Protein AF-A0A0J1FYB0-F1 (afdb_monomer)

Sequence (122 aa):
GRGTLLSGLALATLGAAALIDIPRMPYWALALAIGVANFGAGQTIPAMNLAVMQAAGPAEANLAAASLNASRQIGSLLGVAIASVILHAIADSELATAAGFAVIAAAYAGGLGLVFKTLRPG

Radius of gyration: 16.24 Å; Cα contacts (8 Å, |Δi|>4): 112; chains: 1; bounding box: 43×24×49 Å

Mean predicted aligned error: 3.44 Å

Solvent-accessible surface area (backbone atoms only — not comparable to full-atom values): 6211 Å² total; per-residue (Å²): 90,70,68,48,38,45,52,12,26,49,35,22,18,52,15,25,48,57,45,37,56,52,96,77,49,57,67,70,57,47,53,49,26,54,47,38,18,50,53,10,46,63,47,23,52,62,37,49,53,50,52,51,42,62,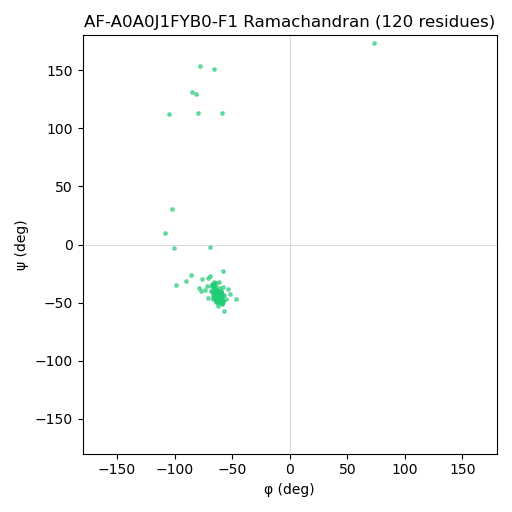71,50,34,84,93,38,33,68,60,43,50,52,52,52,52,51,50,50,52,52,50,50,52,51,51,52,52,52,50,50,48,40,60,71,72,35,88,51,65,67,60,23,50,21,50,49,23,46,52,53,14,49,52,29,44,49,51,31,53,46,50,68,72,70,54,71,94,126

Structure (mmCIF, N/CA/C/O backbone):
data_AF-A0A0J1FYB0-F1
#
_entry.id   AF-A0A0J1FYB0-F1
#
loop_
_atom_site.group_PDB
_atom_site.id
_atom_site.type_symbol
_atom_site.label_atom_id
_atom_site.label_alt_id
_atom_site.label_comp_id
_atom_site.label_asym_id
_atom_site.label_entity_id
_atom_site.label_seq_id
_atom_site.pdbx_PDB_ins_code
_atom_site.Cartn_x
_atom_site.Cartn_y
_atom_site.Cartn_z
_atom_site.occupancy
_atom_site.B_iso_or_equiv
_atom_site.auth_seq_id
_atom_site.auth_comp_id
_atom_site.auth_asym_id
_atom_site.auth_atom_id
_atom_site.pdbx_PDB_model_num
ATOM 1 N N . GLY A 1 1 ? -15.480 5.006 7.794 1.00 83.62 1 GLY A N 1
ATOM 2 C CA . GLY A 1 1 ? -16.341 3.801 7.789 1.00 83.62 1 GLY A CA 1
ATOM 3 C C . GLY A 1 1 ? -15.827 2.778 6.788 1.00 83.62 1 GLY A C 1
ATOM 4 O O . GLY A 1 1 ? -14.893 3.091 6.053 1.00 83.62 1 GLY A O 1
ATOM 5 N N . ARG A 1 2 ? -16.423 1.577 6.730 1.00 87.69 2 ARG A N 1
ATOM 6 C CA . ARG A 1 2 ? -16.014 0.490 5.807 1.00 87.69 2 ARG A CA 1
ATOM 7 C C . ARG A 1 2 ? -15.927 0.959 4.348 1.00 87.69 2 ARG A C 1
ATOM 9 O O . ARG A 1 2 ? -14.943 0.663 3.684 1.00 87.69 2 ARG A O 1
ATOM 16 N N . GLY A 1 3 ? -16.896 1.750 3.878 1.00 91.38 3 GLY A N 1
ATOM 17 C CA . GLY A 1 3 ? -16.898 2.293 2.511 1.00 91.38 3 GLY A CA 1
ATOM 18 C C . GLY A 1 3 ? -15.683 3.174 2.190 1.00 91.38 3 GLY A C 1
ATOM 19 O O . GLY A 1 3 ? -15.088 3.033 1.125 1.00 91.38 3 GLY A O 1
ATOM 20 N N . THR A 1 4 ? -15.256 4.025 3.128 1.00 94.00 4 THR A N 1
ATOM 21 C CA . THR A 1 4 ? -14.056 4.871 2.978 1.00 94.00 4 THR A CA 1
AT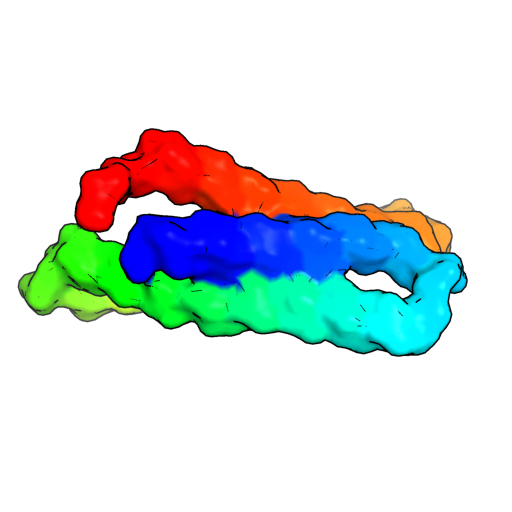OM 22 C C . THR A 1 4 ? -12.778 4.038 2.897 1.00 94.00 4 THR A C 1
ATOM 24 O O . THR A 1 4 ? -11.902 4.340 2.099 1.00 94.00 4 THR A O 1
ATOM 27 N N . LEU A 1 5 ? -12.677 2.967 3.694 1.00 94.38 5 LEU A N 1
ATOM 28 C CA . LEU A 1 5 ? -11.527 2.059 3.652 1.00 94.38 5 LEU A CA 1
ATOM 29 C C . LEU A 1 5 ? -11.465 1.295 2.329 1.00 94.38 5 LEU A C 1
ATOM 31 O O . LEU A 1 5 ? -10.405 1.219 1.723 1.00 94.38 5 LEU A O 1
ATOM 35 N N . LEU A 1 6 ? -12.599 0.761 1.868 1.00 95.94 6 LEU A N 1
ATOM 36 C CA . LEU A 1 6 ? -12.666 0.023 0.607 1.00 95.94 6 LEU A CA 1
ATOM 37 C C . LEU A 1 6 ? -12.335 0.916 -0.592 1.00 95.94 6 LEU A C 1
ATOM 39 O O . LEU A 1 6 ? -11.491 0.558 -1.404 1.00 95.94 6 LEU A O 1
ATOM 43 N N . SER A 1 7 ? -12.966 2.088 -0.690 1.00 96.62 7 SER A N 1
ATOM 44 C CA . SER A 1 7 ? -12.702 3.032 -1.784 1.00 96.62 7 SER A CA 1
ATOM 45 C C . SER A 1 7 ? -11.273 3.572 -1.741 1.00 96.62 7 SER A C 1
ATOM 47 O O . SER A 1 7 ? -10.594 3.568 -2.764 1.00 96.62 7 SER A O 1
ATOM 49 N N . GLY A 1 8 ? -10.781 3.960 -0.562 1.00 97.06 8 GLY A N 1
ATOM 50 C CA . GLY A 1 8 ? -9.415 4.445 -0.383 1.00 97.06 8 GLY A CA 1
ATOM 51 C C . GLY A 1 8 ? -8.363 3.403 -0.766 1.00 97.06 8 GLY A C 1
ATOM 52 O O . GLY A 1 8 ? -7.470 3.702 -1.557 1.00 97.06 8 GLY A O 1
ATOM 53 N N . LEU A 1 9 ? -8.497 2.163 -0.281 1.00 97.19 9 LEU A N 1
ATOM 54 C CA . LEU A 1 9 ? -7.571 1.075 -0.611 1.00 97.19 9 LEU A CA 1
ATOM 55 C C . LEU A 1 9 ? -7.673 0.648 -2.077 1.00 97.19 9 LEU A C 1
ATOM 57 O O . LEU A 1 9 ? -6.648 0.337 -2.679 1.00 97.19 9 LEU A O 1
ATOM 61 N N . ALA A 1 10 ? -8.866 0.666 -2.676 1.00 97.75 10 ALA A N 1
ATOM 62 C CA . ALA A 1 10 ? -9.031 0.388 -4.101 1.00 97.75 10 ALA A CA 1
ATOM 63 C C . ALA A 1 10 ? -8.324 1.444 -4.962 1.00 97.75 10 ALA A C 1
ATOM 65 O O . ALA A 1 10 ? -7.553 1.087 -5.849 1.00 97.75 10 ALA A O 1
ATOM 66 N N . LEU A 1 11 ? -8.511 2.733 -4.661 1.00 98.06 11 LEU A N 1
ATOM 67 C CA . LEU A 1 11 ? -7.815 3.822 -5.355 1.00 98.06 11 LEU A CA 1
ATOM 68 C C . LEU A 1 11 ? -6.297 3.737 -5.157 1.00 98.06 11 LEU A C 1
ATOM 70 O O . LEU A 1 11 ? -5.553 3.839 -6.129 1.00 98.06 11 LEU A O 1
ATOM 74 N N . ALA A 1 12 ? -5.837 3.476 -3.931 1.00 97.94 12 ALA A N 1
ATOM 75 C CA . ALA A 1 12 ? -4.417 3.305 -3.633 1.00 97.94 12 ALA A CA 1
ATOM 76 C C . ALA A 1 12 ? -3.805 2.132 -4.419 1.00 97.94 12 ALA A C 1
ATOM 78 O O . ALA A 1 12 ? -2.732 2.270 -5.004 1.00 97.94 12 ALA A O 1
ATOM 79 N N . THR A 1 13 ? -4.522 1.006 -4.489 1.00 98.25 13 THR A N 1
ATOM 80 C CA . THR A 1 13 ? -4.123 -0.182 -5.258 1.00 98.25 13 THR A CA 1
ATOM 81 C C . THR A 1 13 ? -4.033 0.130 -6.747 1.00 98.25 13 THR A C 1
ATOM 83 O O . THR A 1 13 ? -3.016 -0.166 -7.365 1.00 98.25 13 THR A O 1
ATOM 86 N N . LEU A 1 14 ? -5.070 0.743 -7.326 1.00 97.88 14 LEU A N 1
ATOM 87 C CA . LEU A 1 14 ? -5.114 1.058 -8.755 1.00 97.88 14 LEU A CA 1
ATOM 88 C C . LEU A 1 14 ? -4.042 2.079 -9.145 1.00 97.88 14 LEU A C 1
ATOM 90 O O . LEU A 1 14 ? -3.364 1.892 -10.152 1.00 97.88 14 LEU A O 1
ATOM 94 N N . GLY A 1 15 ? -3.851 3.124 -8.336 1.00 97.25 15 GLY A N 1
ATOM 95 C CA . GLY A 1 15 ? -2.802 4.117 -8.556 1.00 97.25 15 GLY A CA 1
ATOM 96 C C . GLY A 1 15 ? -1.404 3.500 -8.484 1.00 97.25 15 GLY A C 1
ATOM 97 O O . GLY A 1 15 ? -0.600 3.712 -9.386 1.00 97.25 15 GLY A O 1
ATOM 98 N N . ALA A 1 16 ? -1.126 2.677 -7.468 1.00 97.50 16 ALA A N 1
ATOM 99 C CA . ALA A 1 16 ? 0.154 1.977 -7.347 1.00 97.50 16 ALA A CA 1
ATOM 100 C C . ALA A 1 16 ? 0.379 0.956 -8.476 1.00 97.50 16 ALA A C 1
ATOM 102 O O . ALA A 1 16 ? 1.482 0.866 -9.001 1.00 97.50 16 ALA A O 1
ATOM 103 N N . ALA A 1 17 ? -0.658 0.224 -8.892 1.00 97.62 17 ALA A N 1
ATOM 104 C CA . ALA A 1 17 ? -0.565 -0.726 -9.998 1.00 97.62 17 ALA A CA 1
ATOM 105 C C . ALA A 1 17 ? -0.297 -0.025 -11.338 1.00 97.62 17 ALA A C 1
ATOM 107 O O . ALA A 1 17 ? 0.485 -0.522 -12.143 1.00 97.62 17 ALA A O 1
ATOM 108 N N . ALA A 1 18 ? -0.897 1.147 -11.566 1.00 96.38 18 ALA A N 1
ATOM 109 C CA . ALA A 1 18 ? -0.612 1.951 -12.750 1.00 96.38 18 ALA A CA 1
ATOM 110 C C . ALA A 1 18 ? 0.871 2.365 -12.800 1.00 96.38 18 ALA A C 1
ATOM 112 O O . ALA A 1 18 ? 1.488 2.322 -13.859 1.00 96.38 18 ALA A O 1
ATOM 113 N N . LEU A 1 19 ? 1.473 2.677 -11.649 1.00 96.81 19 LEU A N 1
ATOM 114 C CA . LEU A 1 19 ? 2.882 3.071 -11.535 1.00 96.81 19 LEU A CA 1
ATOM 115 C C . LEU A 1 19 ? 3.892 1.938 -11.813 1.00 96.81 19 LEU A C 1
ATOM 117 O O . LEU A 1 19 ? 5.095 2.180 -11.819 1.00 96.81 19 LEU A O 1
ATOM 121 N N . ILE A 1 20 ? 3.448 0.712 -12.093 1.00 96.31 20 ILE A N 1
ATOM 122 C CA . ILE A 1 20 ? 4.347 -0.366 -12.536 1.00 96.31 20 ILE A CA 1
ATOM 123 C C . ILE A 1 20 ? 4.953 -0.042 -13.915 1.00 96.31 20 ILE A C 1
ATOM 125 O O . ILE A 1 20 ? 6.103 -0.384 -14.166 1.00 96.31 20 ILE A O 1
ATOM 129 N N . ASP A 1 21 ? 4.219 0.666 -14.782 1.00 91.50 21 ASP A N 1
ATOM 130 C CA . ASP A 1 21 ? 4.642 1.000 -16.155 1.00 91.50 21 ASP A CA 1
ATOM 131 C C . ASP A 1 21 ? 5.142 2.455 -16.293 1.00 91.50 21 ASP A C 1
ATOM 133 O O . ASP A 1 21 ? 4.996 3.087 -17.342 1.00 91.50 21 ASP A O 1
ATOM 137 N N . ILE A 1 22 ? 5.721 3.021 -15.220 1.00 90.94 22 ILE A N 1
ATOM 138 C CA . ILE A 1 22 ? 6.215 4.415 -15.184 1.00 90.94 22 ILE A CA 1
ATOM 139 C C . ILE A 1 22 ? 7.051 4.814 -16.408 1.00 90.94 22 ILE A C 1
ATOM 141 O O . ILE A 1 22 ? 6.781 5.894 -16.939 1.00 90.94 22 ILE A O 1
ATOM 145 N N . PRO A 1 23 ? 8.034 4.017 -16.884 1.00 87.31 23 PRO A N 1
ATOM 146 C CA . PRO A 1 23 ? 8.918 4.438 -17.976 1.00 87.31 23 PRO A CA 1
ATOM 147 C C . PRO A 1 23 ? 8.178 4.812 -19.2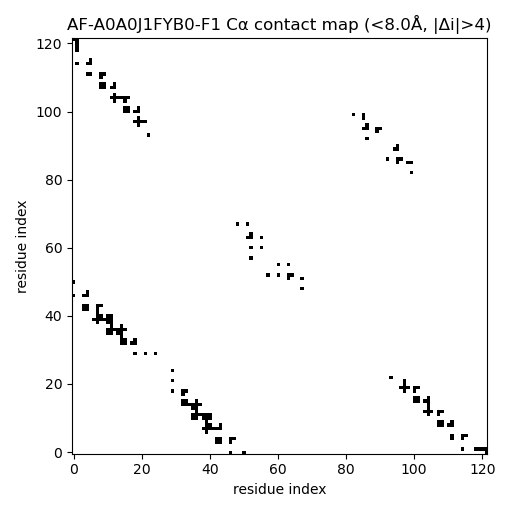68 1.00 87.31 23 PRO A C 1
ATOM 149 O O . PRO A 1 23 ? 8.692 5.571 -20.088 1.00 87.31 23 PRO A O 1
ATOM 152 N N . ARG A 1 24 ? 6.952 4.308 -19.449 1.00 88.12 24 ARG A N 1
ATOM 153 C CA . ARG A 1 24 ? 6.137 4.515 -20.651 1.00 88.12 24 ARG A CA 1
ATOM 154 C C . ARG A 1 24 ? 5.063 5.591 -20.485 1.00 88.12 24 ARG A C 1
ATOM 156 O O . ARG A 1 24 ? 4.344 5.880 -21.444 1.00 88.12 24 ARG A O 1
ATOM 163 N N . MET A 1 25 ? 4.927 6.183 -19.297 1.00 92.62 25 MET A N 1
ATOM 164 C CA . MET A 1 25 ? 3.847 7.123 -19.003 1.00 92.62 25 MET A CA 1
ATOM 165 C C . MET A 1 25 ? 4.170 8.560 -19.430 1.00 92.62 25 MET A C 1
ATOM 167 O O . MET A 1 25 ? 5.196 9.111 -19.028 1.00 92.62 25 MET A O 1
ATOM 171 N N . PRO A 1 26 ? 3.259 9.245 -20.150 1.00 95.94 26 PRO A N 1
ATOM 172 C CA . PRO A 1 26 ? 3.348 10.691 -20.286 1.00 95.94 26 PRO A CA 1
ATOM 173 C C . PRO A 1 26 ? 3.136 11.363 -18.919 1.00 95.94 26 PRO A C 1
ATOM 175 O O . PRO A 1 26 ? 2.392 10.864 -18.072 1.00 95.94 26 PRO A O 1
ATOM 178 N N . TYR A 1 27 ? 3.738 12.537 -18.717 1.00 94.19 27 TYR A N 1
ATOM 179 C CA . TYR A 1 27 ? 3.769 13.214 -17.411 1.00 94.19 27 TYR A CA 1
ATOM 180 C C . TYR A 1 27 ? 2.387 13.417 -16.767 1.00 94.19 27 TYR A C 1
ATOM 182 O O . TYR A 1 27 ? 2.236 13.248 -15.560 1.00 94.19 27 TYR A O 1
ATOM 190 N N . TRP A 1 28 ? 1.355 13.732 -17.556 1.00 96.38 28 TRP A N 1
ATOM 191 C CA . TRP A 1 28 ? -0.003 13.908 -17.030 1.00 96.38 28 TRP A CA 1
ATOM 192 C C . TRP A 1 28 ? -0.572 12.607 -16.440 1.00 96.38 28 TRP A C 1
ATOM 194 O O . TRP A 1 28 ? -1.257 12.647 -15.420 1.00 96.38 28 TRP A O 1
ATOM 204 N N . ALA A 1 29 ? -0.269 11.456 -17.052 1.00 96.19 29 ALA A N 1
ATOM 205 C CA . ALA A 1 29 ? -0.734 10.150 -16.595 1.00 96.19 29 ALA A CA 1
ATOM 206 C C . ALA A 1 29 ? 0.017 9.730 -15.330 1.00 96.19 29 ALA A C 1
ATOM 208 O O . ALA A 1 29 ? -0.600 9.243 -14.385 1.00 96.19 29 ALA A O 1
ATOM 209 N N . LEU A 1 30 ? 1.321 10.015 -15.278 1.00 95.94 30 LEU A N 1
ATOM 210 C CA . LEU A 1 30 ? 2.135 9.847 -14.077 1.00 95.94 30 LEU A CA 1
ATOM 211 C C . LEU A 1 30 ? 1.584 10.680 -12.909 1.00 95.94 30 LEU A C 1
ATOM 213 O O . LEU A 1 30 ? 1.343 10.146 -11.827 1.00 95.94 30 LEU A O 1
ATOM 217 N N . ALA A 1 31 ? 1.341 11.976 -13.130 1.00 96.88 31 ALA A N 1
ATOM 218 C CA . ALA A 1 31 ? 0.795 12.873 -12.114 1.00 96.88 31 ALA A CA 1
ATOM 219 C C . ALA A 1 31 ? -0.578 12.398 -11.615 1.00 96.88 31 ALA A C 1
ATOM 221 O O . ALA A 1 31 ? -0.836 12.405 -10.410 1.00 96.88 31 ALA A O 1
ATOM 222 N N . LEU A 1 32 ? -1.435 11.924 -12.526 1.00 97.44 32 LEU A N 1
ATOM 223 C CA . LEU A 1 32 ? -2.730 11.350 -12.176 1.00 97.44 32 LEU A CA 1
ATOM 224 C C . LEU A 1 32 ? -2.581 10.066 -11.350 1.00 97.44 32 LEU A C 1
ATOM 226 O O . LEU A 1 32 ? -3.244 9.937 -10.325 1.00 97.44 32 LEU A O 1
ATOM 230 N N . ALA A 1 33 ? -1.707 9.139 -11.747 1.00 97.06 33 ALA A N 1
ATOM 231 C CA . ALA A 1 33 ? -1.489 7.879 -11.036 1.00 97.06 33 ALA A CA 1
ATOM 232 C C . ALA A 1 33 ? -0.946 8.110 -9.615 1.00 97.06 33 ALA A C 1
ATOM 234 O O . ALA A 1 33 ? -1.480 7.555 -8.651 1.00 97.06 33 ALA A O 1
ATOM 235 N N . ILE A 1 34 ? 0.043 8.999 -9.469 1.00 97.00 34 ILE A N 1
ATOM 236 C CA . ILE A 1 34 ? 0.558 9.440 -8.164 1.00 97.00 34 ILE A CA 1
ATOM 237 C C . ILE A 1 34 ? -0.561 10.090 -7.345 1.00 97.00 34 ILE A C 1
ATOM 239 O O . ILE A 1 34 ? -0.728 9.766 -6.167 1.00 97.00 34 ILE A O 1
ATOM 243 N N . GLY A 1 35 ? -1.339 10.985 -7.956 1.00 97.94 35 GLY A N 1
ATOM 244 C CA . GLY A 1 35 ? -2.458 11.660 -7.305 1.00 97.94 35 GLY A CA 1
ATOM 245 C C . GLY A 1 35 ? -3.500 10.674 -6.780 1.00 97.94 35 GLY A C 1
ATOM 246 O O . GLY A 1 35 ? -3.867 10.740 -5.610 1.00 97.94 35 GLY A O 1
ATOM 247 N N . VAL A 1 36 ? -3.920 9.712 -7.603 1.00 97.88 36 VAL A N 1
ATOM 248 C CA . VAL A 1 36 ? -4.887 8.664 -7.237 1.00 97.88 36 VAL A CA 1
ATOM 249 C C . VAL A 1 36 ? -4.346 7.778 -6.115 1.00 97.88 36 VAL A C 1
ATOM 251 O O . VAL A 1 36 ? -5.060 7.541 -5.137 1.00 97.88 36 VAL A O 1
ATOM 254 N N . ALA A 1 37 ? -3.086 7.341 -6.212 1.00 97.50 37 ALA A N 1
ATOM 255 C CA . ALA A 1 37 ? -2.458 6.511 -5.187 1.00 97.50 37 ALA A CA 1
ATOM 256 C C . ALA A 1 37 ? -2.445 7.220 -3.820 1.00 97.50 37 ALA A C 1
ATOM 258 O O . ALA A 1 37 ? -2.912 6.675 -2.815 1.00 97.50 37 ALA A O 1
ATOM 259 N N . ASN A 1 38 ? -1.975 8.470 -3.795 1.00 97.62 38 ASN A N 1
ATOM 260 C CA . ASN A 1 38 ? -1.858 9.257 -2.569 1.00 97.62 38 ASN A CA 1
ATOM 261 C C . ASN A 1 38 ? -3.215 9.710 -2.026 1.00 97.62 38 ASN A C 1
ATOM 263 O O . ASN A 1 38 ? -3.411 9.720 -0.814 1.00 97.62 38 ASN A O 1
ATOM 267 N N . PHE A 1 39 ? -4.176 10.034 -2.891 1.00 97.31 39 PHE A N 1
ATOM 268 C CA . PHE A 1 39 ? -5.538 10.363 -2.476 1.00 97.31 39 PHE A CA 1
ATOM 269 C C . PHE A 1 39 ? -6.242 9.155 -1.839 1.00 97.31 39 PHE A C 1
ATOM 271 O O . PHE A 1 39 ? -6.912 9.289 -0.810 1.00 97.31 39 PHE A O 1
ATOM 278 N N . GLY A 1 40 ? -6.058 7.957 -2.401 1.00 96.94 40 GLY A N 1
ATOM 279 C CA . GLY A 1 40 ? -6.557 6.713 -1.812 1.00 96.94 40 GLY A CA 1
ATOM 280 C C . GLY A 1 40 ? -5.942 6.429 -0.438 1.00 96.94 40 GLY A C 1
ATOM 281 O O . GLY A 1 40 ? -6.660 6.196 0.543 1.00 96.94 40 GLY A O 1
ATOM 282 N N . ALA A 1 41 ? -4.614 6.526 -0.331 1.00 94.94 41 ALA A N 1
ATOM 283 C CA . ALA A 1 41 ? -3.899 6.355 0.933 1.00 94.94 41 ALA A CA 1
ATOM 284 C C . ALA A 1 41 ? -4.309 7.412 1.978 1.00 94.94 41 ALA A C 1
ATOM 286 O O . ALA A 1 41 ? -4.603 7.073 3.127 1.00 94.94 41 ALA A O 1
ATOM 287 N N . GLY A 1 42 ? -4.413 8.678 1.565 1.00 95.69 42 GLY A N 1
ATOM 288 C CA . GLY A 1 42 ? -4.767 9.812 2.419 1.00 95.69 42 GLY A CA 1
ATOM 289 C C . GLY A 1 42 ? -6.155 9.704 3.047 1.00 95.69 42 GLY A C 1
ATOM 290 O O . GLY A 1 42 ? -6.339 10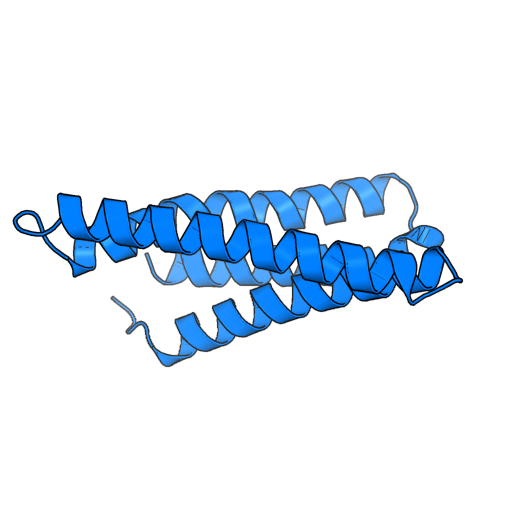.126 4.184 1.00 95.69 42 GLY A O 1
ATOM 291 N N . GLN A 1 43 ? -7.117 9.079 2.365 1.00 93.44 43 GLN A N 1
ATOM 292 C CA . GLN A 1 43 ? -8.432 8.772 2.941 1.00 93.44 43 GLN A CA 1
ATOM 293 C C . GLN A 1 43 ? -8.406 7.539 3.852 1.00 93.44 43 GLN A C 1
ATOM 295 O O . GLN A 1 43 ? -9.088 7.496 4.880 1.00 93.44 43 GLN A O 1
ATOM 300 N N . THR A 1 44 ? -7.618 6.529 3.481 1.00 95.25 44 THR A N 1
ATOM 301 C CA . THR A 1 44 ? -7.533 5.256 4.206 1.00 95.25 44 THR A CA 1
ATOM 302 C C . THR A 1 44 ? -6.966 5.449 5.610 1.00 95.25 44 THR A C 1
ATOM 304 O O . THR A 1 44 ? -7.509 4.906 6.571 1.00 95.25 44 THR A O 1
ATOM 307 N N . ILE A 1 45 ? -5.906 6.248 5.750 1.00 93.81 45 ILE A N 1
ATOM 308 C CA . ILE A 1 45 ? -5.196 6.455 7.021 1.00 93.81 45 ILE A CA 1
ATOM 309 C C . ILE A 1 45 ? -6.117 6.967 8.149 1.00 93.81 45 ILE A C 1
ATOM 311 O O . ILE A 1 45 ? -6.200 6.299 9.183 1.00 93.81 45 ILE A O 1
ATOM 315 N N . PRO A 1 46 ? -6.836 8.101 8.016 1.00 93.12 46 PRO A N 1
ATOM 316 C CA . PRO A 1 46 ? -7.716 8.589 9.076 1.00 93.12 46 PRO A CA 1
ATOM 317 C C . PRO A 1 46 ? -8.890 7.638 9.337 1.00 93.12 46 PRO A C 1
ATOM 319 O O . PRO A 1 46 ? -9.250 7.424 10.495 1.00 93.12 46 PRO A O 1
ATOM 322 N N . ALA A 1 47 ? -9.449 7.012 8.295 1.00 93.31 47 ALA A N 1
ATOM 323 C CA . ALA A 1 47 ? -10.537 6.046 8.445 1.00 93.31 47 ALA A CA 1
ATOM 324 C C . ALA A 1 47 ? -10.103 4.792 9.225 1.00 93.31 47 ALA A C 1
ATOM 326 O O . ALA A 1 47 ? -10.866 4.294 10.054 1.00 93.31 47 ALA A O 1
ATOM 327 N N . MET A 1 48 ? -8.883 4.306 8.988 1.00 93.62 48 MET A N 1
ATOM 328 C CA . MET A 1 48 ? -8.291 3.170 9.696 1.00 93.62 48 MET A CA 1
ATOM 329 C C . MET A 1 48 ? -8.040 3.516 11.160 1.00 93.62 48 MET A C 1
ATOM 331 O O . MET A 1 48 ? -8.429 2.756 12.041 1.00 93.62 48 MET A O 1
ATOM 335 N N . ASN A 1 49 ? -7.445 4.681 11.425 1.00 93.75 49 ASN A N 1
ATOM 336 C CA . ASN A 1 49 ? -7.182 5.129 12.792 1.00 93.75 49 ASN A CA 1
ATOM 337 C C . ASN A 1 49 ? -8.475 5.212 13.596 1.00 93.75 49 ASN A C 1
ATOM 339 O O . ASN A 1 49 ? -8.547 4.683 14.702 1.00 93.75 49 ASN A O 1
ATOM 343 N N . LEU A 1 50 ? 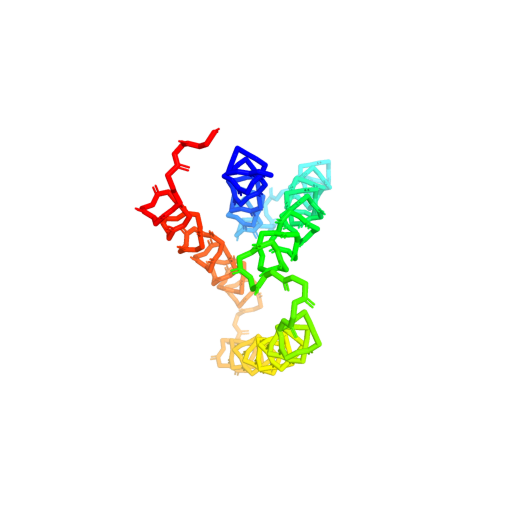-9.504 5.833 13.014 1.00 92.62 50 LEU A N 1
ATOM 344 C CA . LEU A 1 50 ? -10.809 5.940 13.647 1.00 92.62 50 LEU A CA 1
ATOM 345 C C . LEU A 1 50 ? -11.397 4.555 13.940 1.00 92.62 50 LEU A C 1
ATOM 347 O O . LEU A 1 50 ? -11.861 4.331 15.052 1.00 92.62 50 LEU A O 1
ATOM 351 N N . ALA A 1 51 ? -11.332 3.622 12.986 1.00 91.75 51 ALA A N 1
ATOM 352 C CA . ALA A 1 51 ? -11.843 2.266 13.175 1.00 91.75 51 ALA A CA 1
ATOM 353 C C . ALA A 1 51 ? -11.139 1.527 14.327 1.00 91.75 51 ALA A C 1
ATOM 355 O O . ALA A 1 51 ? -11.808 0.887 15.134 1.00 91.75 51 ALA A O 1
ATOM 356 N N . VAL A 1 52 ? -9.811 1.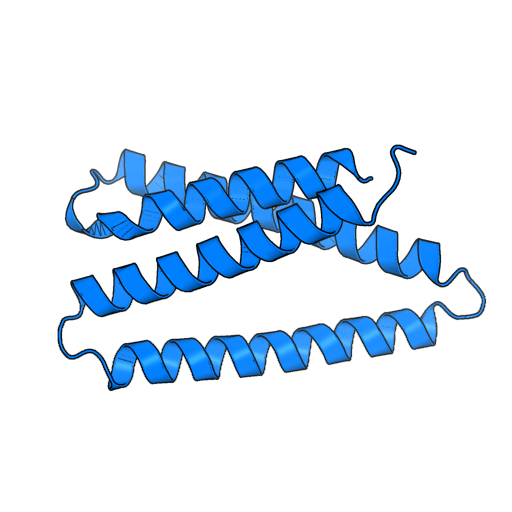649 14.442 1.00 92.19 52 VAL A N 1
ATOM 357 C CA . VAL A 1 52 ? -9.041 1.029 15.537 1.00 92.19 52 VAL A CA 1
ATOM 358 C C . VAL A 1 52 ? -9.410 1.651 16.884 1.00 92.19 52 VAL A C 1
ATOM 360 O O . VAL A 1 52 ? -9.664 0.923 17.841 1.00 92.19 52 VAL A O 1
ATOM 363 N N . MET A 1 53 ? -9.489 2.984 16.965 1.00 94.31 53 MET A N 1
ATOM 364 C CA . MET A 1 53 ? -9.860 3.661 18.215 1.00 94.31 53 MET A CA 1
ATOM 365 C C . MET A 1 53 ? -11.297 3.326 18.637 1.00 94.31 53 MET A C 1
ATOM 367 O O . MET A 1 53 ? -11.554 3.075 19.811 1.00 94.31 53 MET A O 1
ATOM 371 N N . GLN A 1 54 ? -12.234 3.274 17.686 1.00 91.19 54 GLN A N 1
ATOM 372 C CA . GLN A 1 54 ? -13.625 2.898 17.954 1.00 91.19 54 GLN A CA 1
ATOM 373 C C . GLN A 1 54 ? -13.754 1.446 18.419 1.00 91.19 54 GLN A C 1
ATOM 375 O O . GLN A 1 54 ? -14.55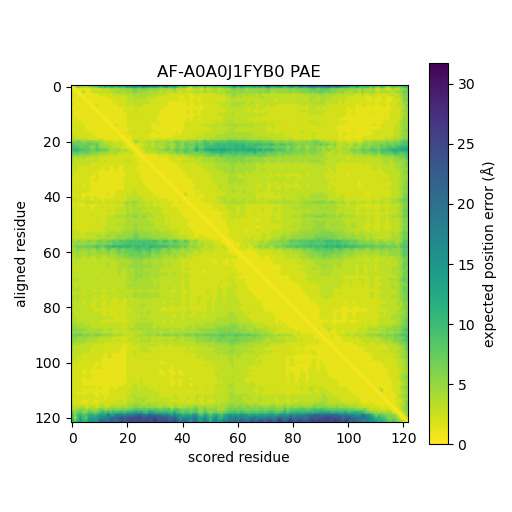6 1.170 19.306 1.00 91.19 54 GLN A O 1
ATOM 380 N N . ALA A 1 55 ? -12.962 0.532 17.854 1.00 91.19 55 ALA A N 1
ATOM 381 C CA . ALA A 1 55 ? -12.967 -0.872 18.252 1.00 91.19 55 ALA A CA 1
ATOM 382 C C . ALA A 1 55 ? -12.427 -1.090 19.675 1.00 91.19 55 ALA A C 1
ATOM 384 O O . ALA A 1 55 ? -12.910 -1.977 20.373 1.00 91.19 55 ALA A O 1
ATOM 385 N N . ALA A 1 56 ? -11.448 -0.291 20.109 1.00 92.69 56 ALA A N 1
ATOM 386 C CA . ALA A 1 56 ? -10.891 -0.369 21.461 1.00 92.69 56 ALA A CA 1
ATOM 387 C C . ALA A 1 56 ? -11.802 0.260 22.531 1.00 92.69 56 ALA A C 1
ATOM 389 O O . ALA A 1 56 ? -11.806 -0.169 23.682 1.00 92.69 56 ALA A O 1
ATOM 390 N N . GLY A 1 57 ? -12.584 1.274 22.153 1.00 91.88 57 GLY A N 1
ATOM 391 C CA . GLY A 1 57 ? -13.410 2.041 23.079 1.00 91.88 57 GLY A CA 1
ATOM 392 C C . GLY A 1 57 ? -12.600 3.000 23.973 1.00 91.88 57 GLY A C 1
ATOM 393 O O . GLY A 1 57 ? -11.369 3.006 23.948 1.00 91.88 57 GLY A O 1
ATOM 394 N N . PRO A 1 58 ? -13.276 3.850 24.772 1.00 90.62 58 PRO A N 1
ATOM 395 C CA . PRO A 1 58 ? -12.613 4.933 25.508 1.00 90.62 58 PRO A CA 1
ATOM 396 C C . PRO A 1 58 ? -11.639 4.461 26.594 1.00 90.62 58 PRO A C 1
ATOM 398 O O . PRO A 1 58 ? -10.626 5.114 26.821 1.00 90.62 58 PRO A O 1
ATOM 401 N N . ALA A 1 59 ? -11.935 3.336 27.253 1.00 93.44 59 ALA A N 1
ATOM 402 C CA . ALA A 1 59 ? -11.122 2.811 28.351 1.00 93.44 59 ALA A CA 1
ATOM 403 C C . ALA A 1 59 ? -9.728 2.350 27.887 1.00 93.44 59 ALA A C 1
ATOM 405 O O . ALA A 1 59 ? -8.753 2.542 28.606 1.00 93.44 59 ALA A O 1
ATOM 406 N N . GLU A 1 60 ? -9.626 1.816 26.665 1.00 95.62 60 GLU A N 1
ATOM 407 C CA . GLU A 1 60 ? -8.394 1.233 26.112 1.00 95.62 60 GLU A CA 1
ATOM 408 C C . GLU A 1 60 ? -7.759 2.096 25.007 1.00 95.62 60 GLU A C 1
ATOM 410 O O . GLU A 1 60 ? -6.821 1.673 24.326 1.00 95.62 60 GLU A O 1
ATOM 415 N N . ALA A 1 61 ? -8.237 3.330 24.816 1.00 92.81 61 ALA A N 1
ATOM 416 C CA . ALA A 1 61 ? -7.804 4.207 23.727 1.00 92.81 61 ALA A CA 1
ATOM 417 C C . ALA A 1 61 ? -6.286 4.477 23.737 1.00 92.81 61 ALA A C 1
ATOM 419 O O . ALA A 1 61 ? -5.653 4.510 22.680 1.00 92.81 61 ALA A O 1
ATOM 420 N N . ASN A 1 62 ? -5.681 4.606 24.923 1.00 94.62 62 ASN A N 1
ATOM 421 C CA . ASN A 1 62 ? -4.239 4.823 25.066 1.00 94.62 62 ASN A CA 1
ATOM 422 C C . ASN A 1 62 ? -3.422 3.606 24.606 1.00 94.62 62 ASN A C 1
ATOM 424 O O . ASN A 1 62 ? -2.438 3.763 23.880 1.00 94.62 62 ASN A O 1
ATOM 428 N N . LEU A 1 63 ? -3.844 2.391 24.978 1.00 96.44 63 LEU A N 1
ATOM 429 C CA . LEU A 1 63 ? -3.185 1.157 24.539 1.00 96.44 63 LEU A CA 1
ATOM 430 C C . LEU A 1 63 ? -3.382 0.930 23.039 1.00 96.44 63 LEU A C 1
ATOM 432 O O . LEU A 1 63 ? -2.435 0.564 22.342 1.00 96.44 63 LEU A O 1
ATOM 436 N N . ALA A 1 64 ? -4.575 1.216 22.518 1.00 95.75 64 ALA A N 1
ATOM 437 C CA . ALA A 1 64 ? -4.854 1.133 21.090 1.00 95.75 64 ALA A CA 1
ATOM 438 C C . ALA A 1 64 ? -3.986 2.108 20.282 1.00 95.75 64 ALA A C 1
ATOM 440 O O . ALA A 1 64 ? -3.437 1.731 19.246 1.00 95.75 64 ALA A O 1
ATOM 441 N N . ALA A 1 65 ? -3.812 3.345 20.757 1.00 94.94 65 ALA A N 1
ATOM 442 C CA . ALA A 1 65 ? -2.948 4.332 20.114 1.00 94.94 65 ALA A CA 1
ATOM 443 C C . ALA A 1 65 ? -1.472 3.903 20.141 1.00 94.94 65 ALA A C 1
ATOM 445 O O . ALA A 1 65 ? -0.778 4.010 19.125 1.00 94.94 65 ALA A O 1
ATOM 446 N N . ALA A 1 66 ? -1.000 3.365 21.271 1.00 96.50 66 ALA A N 1
ATOM 447 C CA . ALA A 1 66 ? 0.349 2.820 21.394 1.00 96.50 66 ALA A CA 1
ATOM 448 C C . ALA A 1 66 ? 0.573 1.639 20.433 1.00 96.50 66 ALA A C 1
ATOM 450 O O . ALA A 1 66 ? 1.553 1.628 19.686 1.00 96.50 66 ALA A O 1
ATOM 451 N N . SER A 1 67 ? -0.369 0.694 20.382 1.00 96.50 67 SER A N 1
ATOM 452 C CA . SER A 1 67 ? -0.336 -0.456 19.471 1.00 96.50 67 SER A CA 1
ATOM 453 C C . SER A 1 67 ? -0.361 -0.032 17.997 1.00 96.50 67 SER A C 1
ATOM 455 O O . SER A 1 67 ? 0.417 -0.537 17.182 1.00 96.50 67 SER A O 1
ATOM 457 N N . LEU A 1 68 ? -1.188 0.959 17.646 1.00 94.75 68 LEU A N 1
ATOM 458 C CA . LEU A 1 68 ? -1.258 1.508 16.292 1.00 94.75 68 LEU A CA 1
ATOM 459 C C . LEU A 1 68 ? 0.058 2.189 15.887 1.00 94.75 68 LEU A C 1
ATOM 461 O O . LEU A 1 68 ? 0.536 1.994 14.769 1.00 94.75 68 LEU A O 1
ATOM 465 N N . ASN A 1 69 ? 0.677 2.951 16.791 1.00 96.06 69 ASN A N 1
ATOM 466 C CA . ASN A 1 69 ? 1.978 3.572 16.538 1.00 96.06 69 ASN A CA 1
ATOM 467 C C . ASN A 1 69 ? 3.105 2.540 16.422 1.00 96.06 69 ASN A C 1
ATOM 469 O O . ASN A 1 69 ? 3.950 2.673 15.536 1.00 96.06 69 ASN A O 1
ATOM 473 N N . ALA A 1 70 ? 3.107 1.499 17.256 1.00 97.06 70 ALA A N 1
ATOM 474 C CA . ALA A 1 70 ? 4.045 0.387 17.124 1.00 97.06 70 ALA A CA 1
ATOM 475 C C . ALA A 1 70 ? 3.880 -0.317 15.765 1.00 97.06 70 ALA A C 1
ATOM 477 O O . ALA A 1 70 ? 4.860 -0.526 15.052 1.00 97.06 70 ALA A O 1
ATOM 478 N N . SER A 1 71 ? 2.636 -0.577 15.348 1.00 95.31 71 SER A N 1
ATOM 479 C CA . SER A 1 71 ? 2.322 -1.186 14.048 1.00 95.31 71 SER A CA 1
ATOM 480 C C . SER A 1 71 ? 2.836 -0.350 12.872 1.00 95.31 71 SER A C 1
ATOM 482 O O . SER A 1 71 ? 3.384 -0.898 11.918 1.00 95.31 71 SER A O 1
ATOM 484 N N . ARG A 1 72 ? 2.725 0.985 12.939 1.00 95.31 72 ARG A N 1
ATOM 485 C CA . ARG A 1 72 ? 3.283 1.886 11.912 1.00 95.31 72 ARG A CA 1
ATOM 486 C C . ARG A 1 72 ? 4.803 1.871 11.874 1.00 95.31 72 ARG A C 1
ATOM 488 O O . ARG A 1 72 ? 5.367 1.880 10.786 1.00 95.31 72 ARG A O 1
ATOM 495 N N . GLN A 1 73 ? 5.458 1.863 13.034 1.00 97.75 73 GLN A N 1
ATOM 496 C CA . GLN A 1 73 ? 6.919 1.795 13.099 1.00 97.75 73 GLN A CA 1
ATOM 497 C C . GLN A 1 73 ? 7.426 0.493 12.480 1.00 97.75 73 GLN A C 1
ATOM 499 O O . GLN A 1 73 ? 8.293 0.530 11.611 1.00 97.75 73 GLN A O 1
ATOM 504 N N . ILE A 1 74 ? 6.821 -0.640 12.847 1.00 97.31 74 ILE A N 1
ATOM 505 C CA . ILE A 1 74 ? 7.126 -1.944 12.248 1.00 97.31 74 ILE A CA 1
ATOM 506 C C . ILE A 1 74 ? 6.874 -1.910 10.736 1.00 97.31 74 ILE A C 1
ATOM 508 O O . ILE A 1 74 ? 7.739 -2.313 9.962 1.00 97.31 74 ILE A O 1
ATOM 512 N N . GLY A 1 75 ? 5.726 -1.385 10.301 1.00 95.00 75 GLY A N 1
ATOM 513 C CA . GLY A 1 75 ? 5.391 -1.263 8.881 1.00 95.00 75 GLY A CA 1
ATOM 514 C C . GLY A 1 75 ? 6.392 -0.411 8.093 1.00 95.00 75 GLY A C 1
ATOM 515 O O . GLY A 1 75 ? 6.788 -0.802 6.999 1.00 95.00 75 GLY A O 1
ATOM 516 N N . SER A 1 76 ? 6.846 0.711 8.659 1.00 96.25 76 SER A N 1
ATOM 517 C CA . SER A 1 76 ? 7.875 1.573 8.061 1.00 96.25 76 SER A CA 1
ATOM 518 C C . SER A 1 76 ? 9.209 0.839 7.916 1.00 96.25 76 SER A C 1
ATOM 520 O O . SER A 1 76 ? 9.787 0.821 6.831 1.00 96.25 76 SER A O 1
ATOM 522 N N . LEU A 1 77 ? 9.659 0.158 8.975 1.00 97.81 77 LEU A N 1
ATOM 523 C CA . LEU A 1 77 ? 10.894 -0.628 8.952 1.00 97.81 77 LEU A CA 1
ATOM 524 C C . LEU A 1 77 ? 10.839 -1.741 7.899 1.00 97.81 77 LEU A C 1
ATOM 526 O O . LEU A 1 77 ? 11.773 -1.886 7.113 1.00 97.81 77 LEU A O 1
ATOM 530 N N . LEU A 1 78 ? 9.734 -2.489 7.844 1.00 97.75 78 LEU A N 1
ATOM 531 C CA . LEU A 1 78 ? 9.528 -3.529 6.835 1.00 97.75 78 LEU A CA 1
ATOM 532 C C . LEU A 1 78 ? 9.499 -2.944 5.421 1.00 97.75 78 LEU A C 1
ATOM 534 O O . LEU A 1 78 ? 10.156 -3.478 4.533 1.00 97.75 78 LEU A O 1
ATOM 538 N N . GLY A 1 79 ? 8.786 -1.835 5.212 1.00 96.62 79 GLY A N 1
ATOM 539 C CA . GLY A 1 79 ? 8.722 -1.160 3.917 1.00 96.62 79 GLY A CA 1
ATOM 540 C C . GLY A 1 79 ? 10.099 -0.713 3.427 1.00 96.62 79 GLY A C 1
ATOM 541 O O . GLY A 1 79 ? 10.463 -0.998 2.288 1.00 96.62 79 GLY A O 1
ATOM 542 N N . VAL A 1 80 ? 10.895 -0.085 4.298 1.00 97.56 80 VAL A N 1
ATOM 543 C CA . VAL A 1 80 ? 12.267 0.343 3.980 1.00 97.56 80 VAL A CA 1
ATOM 544 C C . VAL A 1 80 ? 13.170 -0.856 3.694 1.00 97.56 80 VAL A C 1
ATOM 546 O O . VAL A 1 80 ? 13.933 -0.815 2.730 1.00 97.56 80 VAL A O 1
ATOM 549 N N . ALA A 1 81 ? 13.076 -1.932 4.479 1.00 98.31 81 ALA A N 1
ATOM 550 C CA . ALA A 1 81 ? 13.863 -3.143 4.257 1.00 98.31 81 ALA A CA 1
ATOM 551 C C . ALA A 1 81 ? 13.523 -3.799 2.911 1.00 98.31 81 ALA A C 1
ATOM 553 O O . ALA A 1 81 ? 14.426 -4.123 2.143 1.00 98.31 81 ALA A O 1
ATOM 554 N N . ILE A 1 82 ? 12.234 -3.935 2.589 1.00 98.31 82 ILE A N 1
ATOM 555 C CA . ILE A 1 82 ? 11.782 -4.502 1.315 1.00 98.31 82 ILE A CA 1
ATOM 556 C C . ILE A 1 82 ? 12.228 -3.621 0.143 1.00 98.31 82 ILE A C 1
ATOM 558 O O . ILE A 1 82 ? 12.808 -4.137 -0.810 1.00 98.31 82 ILE A O 1
ATOM 562 N N . ALA A 1 83 ? 12.027 -2.302 0.225 1.00 96.75 83 ALA A N 1
ATOM 563 C CA . ALA A 1 83 ? 12.486 -1.370 -0.804 1.00 96.75 83 ALA A CA 1
ATOM 564 C C . ALA A 1 83 ? 14.009 -1.450 -0.998 1.00 96.75 83 ALA A C 1
ATOM 566 O O . ALA A 1 83 ? 14.486 -1.520 -2.127 1.00 96.75 83 ALA A O 1
ATOM 567 N N . SER A 1 84 ? 14.766 -1.522 0.100 1.00 97.31 84 SER A N 1
ATOM 568 C CA . SER A 1 84 ? 16.223 -1.684 0.066 1.00 97.31 84 SER A CA 1
ATOM 569 C C . SER A 1 84 ? 16.628 -2.979 -0.631 1.00 97.31 84 SER A C 1
ATOM 571 O O . SER A 1 84 ? 17.495 -2.944 -1.498 1.00 97.31 84 SER A O 1
ATOM 573 N N . VAL A 1 85 ? 15.992 -4.107 -0.304 1.00 98.25 85 VAL A N 1
ATOM 574 C CA . VAL A 1 85 ? 16.269 -5.399 -0.950 1.00 98.25 85 VAL A CA 1
ATOM 575 C C . VAL A 1 85 ? 15.983 -5.334 -2.446 1.00 98.25 85 VAL A C 1
ATOM 577 O O . VAL A 1 85 ? 16.831 -5.744 -3.229 1.00 98.25 85 VAL A O 1
ATOM 580 N N . ILE A 1 86 ? 14.836 -4.785 -2.854 1.00 98.00 86 ILE A N 1
ATOM 581 C CA . ILE A 1 86 ? 14.463 -4.656 -4.271 1.00 98.00 86 ILE A CA 1
ATOM 582 C C . ILE A 1 86 ? 15.511 -3.836 -5.031 1.00 98.00 86 ILE A C 1
ATOM 584 O O . ILE A 1 86 ? 16.021 -4.295 -6.050 1.00 98.00 86 ILE A O 1
ATOM 588 N N . LEU A 1 87 ? 15.867 -2.659 -4.507 1.00 95.12 87 LEU A N 1
ATOM 589 C CA . LEU A 1 87 ? 16.800 -1.740 -5.162 1.00 95.12 87 LEU A CA 1
ATOM 590 C C . LEU A 1 87 ? 18.246 -2.257 -5.204 1.00 95.12 87 LEU A C 1
ATOM 592 O O . LEU A 1 87 ? 18.989 -1.872 -6.097 1.00 95.12 87 LEU A O 1
ATOM 596 N N . HIS A 1 88 ? 18.659 -3.111 -4.260 1.00 97.19 88 HIS A N 1
ATOM 597 C CA . HIS A 1 88 ? 20.007 -3.697 -4.264 1.00 97.19 88 HIS A CA 1
ATOM 598 C C . HIS A 1 88 ? 20.088 -5.022 -5.032 1.00 97.19 88 HIS A C 1
ATOM 600 O O . HIS A 1 88 ? 21.144 -5.346 -5.570 1.00 97.19 88 HIS A O 1
ATOM 606 N N . ALA A 1 89 ? 19.014 -5.813 -5.056 1.00 97.88 89 ALA A N 1
ATOM 607 C CA . ALA A 1 89 ? 19.015 -7.137 -5.677 1.00 97.88 89 ALA A CA 1
ATOM 608 C C . ALA A 1 89 ? 18.723 -7.097 -7.184 1.00 97.88 89 ALA A C 1
ATOM 610 O O . ALA A 1 89 ? 19.127 -8.010 -7.905 1.00 97.88 89 ALA A O 1
ATOM 611 N N . ILE A 1 90 ? 18.014 -6.072 -7.665 1.00 97.75 90 ILE A N 1
ATOM 612 C CA . ILE A 1 90 ? 17.645 -5.928 -9.074 1.00 97.75 90 ILE A CA 1
ATOM 613 C C . ILE A 1 90 ? 18.536 -4.859 -9.708 1.00 97.75 90 ILE A C 1
ATOM 615 O O . ILE A 1 90 ? 18.431 -3.683 -9.384 1.00 97.75 90 ILE A O 1
ATOM 619 N N . ALA A 1 91 ? 19.414 -5.277 -10.624 1.00 96.31 91 ALA A N 1
ATOM 620 C CA . ALA A 1 91 ? 20.346 -4.373 -11.304 1.00 96.31 91 ALA A CA 1
ATOM 621 C C . ALA A 1 91 ? 19.659 -3.435 -12.313 1.00 96.31 91 ALA A C 1
ATOM 623 O O . ALA A 1 91 ? 20.146 -2.337 -12.568 1.00 96.31 91 ALA A O 1
ATOM 624 N N . ASP A 1 92 ? 18.546 -3.876 -12.902 1.00 96.69 92 ASP A N 1
ATOM 625 C CA . ASP A 1 92 ? 17.749 -3.071 -13.823 1.00 96.69 92 ASP A CA 1
ATOM 626 C C . ASP A 1 92 ? 16.852 -2.100 -13.038 1.00 96.69 92 ASP A C 1
ATOM 628 O O . ASP A 1 92 ? 15.937 -2.513 -12.322 1.00 96.69 92 ASP A O 1
ATOM 632 N N . SER A 1 93 ? 17.121 -0.801 -13.169 1.00 93.00 93 SER A N 1
ATOM 633 C CA . SER A 1 93 ? 16.420 0.251 -12.428 1.00 93.00 93 SER A CA 1
ATOM 634 C C . SER A 1 93 ? 14.929 0.353 -12.764 1.00 93.00 93 SER A C 1
ATOM 636 O O . SER A 1 93 ? 14.129 0.700 -11.887 1.00 93.00 93 SER A O 1
ATOM 638 N N . GLU A 1 94 ? 14.533 0.067 -14.007 1.00 94.44 94 GLU A N 1
ATOM 639 C CA . GLU A 1 94 ? 13.125 0.097 -14.413 1.00 94.44 94 GLU A CA 1
ATOM 640 C C . GLU A 1 94 ? 12.377 -1.076 -13.781 1.00 94.44 94 GLU A C 1
ATOM 642 O O . GLU A 1 94 ? 11.335 -0.879 -13.150 1.00 94.44 94 GLU A O 1
ATOM 647 N N . LEU A 1 95 ? 12.957 -2.276 -13.849 1.00 95.88 95 LEU A N 1
ATOM 648 C CA . LEU A 1 95 ? 12.402 -3.470 -13.220 1.00 95.88 95 LEU A CA 1
ATOM 649 C C . LEU A 1 95 ? 12.357 -3.343 -11.693 1.00 95.88 95 LEU A C 1
ATOM 651 O O . LEU A 1 95 ? 11.373 -3.754 -11.078 1.00 95.88 95 LEU A O 1
ATOM 655 N N . ALA A 1 96 ? 13.381 -2.753 -11.071 1.00 96.81 96 ALA A N 1
ATOM 656 C CA . ALA A 1 96 ? 13.411 -2.512 -9.630 1.00 96.81 96 ALA A CA 1
ATOM 657 C C . ALA A 1 96 ? 12.287 -1.556 -9.200 1.00 96.81 96 ALA A C 1
ATOM 659 O O . ALA A 1 96 ? 11.578 -1.811 -8.223 1.00 96.81 96 ALA A O 1
ATOM 660 N N . THR A 1 97 ? 12.075 -0.487 -9.970 1.00 94.81 97 THR A N 1
ATOM 661 C CA . THR A 1 97 ? 10.991 0.477 -9.736 1.00 94.81 97 THR A CA 1
ATOM 662 C C . THR A 1 97 ? 9.623 -0.188 -9.903 1.00 94.81 97 THR A C 1
ATOM 664 O O . THR A 1 97 ? 8.774 -0.087 -9.011 1.00 94.81 97 THR A O 1
ATOM 667 N N . ALA A 1 98 ? 9.426 -0.931 -10.995 1.00 96.56 98 ALA A N 1
ATOM 668 C CA . ALA A 1 98 ? 8.202 -1.679 -11.267 1.00 96.56 98 ALA A CA 1
ATOM 669 C C . ALA A 1 98 ? 7.894 -2.701 -10.159 1.00 96.56 98 ALA A C 1
ATOM 671 O O . ALA A 1 98 ? 6.762 -2.776 -9.676 1.00 96.56 98 ALA A O 1
ATOM 672 N N . ALA A 1 99 ? 8.905 -3.442 -9.694 1.00 97.94 99 ALA A N 1
ATOM 673 C CA . ALA A 1 99 ? 8.779 -4.388 -8.589 1.00 97.94 99 ALA A CA 1
ATOM 674 C C . ALA A 1 99 ? 8.390 -3.690 -7.275 1.00 97.94 99 ALA A C 1
ATOM 676 O O . ALA A 1 99 ? 7.517 -4.179 -6.555 1.00 97.94 99 ALA A O 1
ATOM 677 N N . GLY A 1 100 ? 8.979 -2.526 -6.979 1.00 97.50 100 GLY A N 1
ATOM 678 C CA . GLY A 1 100 ? 8.617 -1.715 -5.815 1.00 97.50 100 GLY A CA 1
ATOM 679 C C . GLY A 1 100 ? 7.137 -1.321 -5.818 1.00 97.50 100 GLY A C 1
ATOM 680 O O . GLY A 1 100 ? 6.424 -1.562 -4.840 1.00 97.50 100 GLY A O 1
ATOM 681 N N . PHE A 1 101 ? 6.642 -0.790 -6.939 1.00 97.31 101 PHE A N 1
ATOM 682 C CA . PHE A 1 101 ? 5.226 -0.439 -7.078 1.00 97.31 101 PHE A CA 1
ATOM 683 C C . PHE A 1 101 ? 4.302 -1.659 -7.066 1.00 97.31 101 PHE A C 1
ATOM 685 O O . PHE A 1 101 ? 3.232 -1.595 -6.459 1.00 97.31 101 PHE A O 1
ATOM 692 N N . ALA A 1 102 ? 4.724 -2.788 -7.640 1.00 98.00 102 ALA A N 1
ATOM 693 C CA . ALA A 1 102 ? 3.973 -4.038 -7.579 1.00 98.00 102 ALA A CA 1
ATOM 694 C C . ALA A 1 102 ? 3.804 -4.540 -6.136 1.00 98.00 102 ALA A C 1
ATOM 696 O O . ALA A 1 102 ? 2.708 -4.952 -5.751 1.00 98.00 102 ALA A O 1
ATOM 697 N N . VAL A 1 103 ? 4.849 -4.448 -5.307 1.00 98.25 103 VAL A N 1
ATOM 698 C CA . VAL A 1 103 ? 4.772 -4.801 -3.880 1.00 98.25 103 VAL A CA 1
ATOM 699 C C . VAL A 1 103 ? 3.827 -3.866 -3.124 1.00 98.25 103 VAL A C 1
ATOM 701 O O . VAL A 1 103 ? 2.997 -4.338 -2.345 1.00 98.25 103 VAL A O 1
ATOM 704 N N . ILE A 1 104 ? 3.902 -2.556 -3.372 1.00 97.62 104 ILE A N 1
ATOM 705 C CA . ILE A 1 104 ? 2.992 -1.576 -2.758 1.00 97.62 104 ILE A CA 1
ATOM 706 C C . ILE A 1 104 ? 1.537 -1.867 -3.159 1.00 97.62 104 ILE A C 1
ATOM 708 O O . ILE A 1 104 ? 0.656 -1.927 -2.298 1.00 97.62 104 ILE A O 1
ATOM 712 N N . ALA A 1 105 ? 1.284 -2.103 -4.449 1.00 98.25 105 ALA A N 1
ATOM 713 C CA . ALA A 1 105 ? -0.040 -2.444 -4.959 1.00 98.25 105 ALA A CA 1
ATOM 714 C C . ALA A 1 105 ? -0.569 -3.742 -4.330 1.00 98.25 105 ALA A C 1
ATOM 716 O O . ALA A 1 105 ? -1.718 -3.785 -3.890 1.00 98.25 105 ALA A O 1
ATOM 717 N N . ALA A 1 106 ? 0.272 -4.774 -4.212 1.00 98.38 106 ALA A N 1
ATOM 718 C CA . ALA A 1 106 ? -0.088 -6.031 -3.561 1.00 98.38 106 ALA A CA 1
ATOM 719 C C . ALA A 1 106 ? -0.418 -5.842 -2.071 1.00 98.38 106 ALA A C 1
ATOM 721 O O . ALA A 1 106 ? -1.385 -6.427 -1.579 1.00 98.38 106 ALA A O 1
ATOM 722 N N . ALA A 1 107 ? 0.328 -4.994 -1.357 1.00 97.44 107 ALA A N 1
ATOM 723 C CA . ALA A 1 107 ? 0.050 -4.677 0.041 1.00 97.44 107 ALA A CA 1
ATOM 724 C C . ALA A 1 107 ? -1.309 -3.971 0.210 1.00 97.44 107 ALA A C 1
ATOM 726 O O . ALA A 1 107 ? -2.105 -4.362 1.071 1.00 97.44 107 ALA A O 1
ATOM 727 N N . TYR A 1 108 ? -1.621 -2.985 -0.640 1.00 97.56 108 TYR A N 1
ATOM 728 C CA . TYR A 1 108 ? -2.932 -2.328 -0.629 1.00 97.56 108 TYR A CA 1
ATOM 729 C C . TYR A 1 108 ? -4.067 -3.276 -1.026 1.00 97.56 108 TYR A C 1
ATOM 731 O O . TYR A 1 108 ? -5.101 -3.279 -0.356 1.00 97.56 108 TYR A O 1
ATOM 739 N N . ALA A 1 109 ? -3.865 -4.130 -2.031 1.00 98.06 109 ALA A N 1
ATOM 740 C CA . ALA A 1 109 ? -4.839 -5.141 -2.438 1.00 98.06 109 ALA A CA 1
ATOM 741 C C . ALA A 1 109 ? -5.103 -6.162 -1.318 1.00 98.06 109 ALA A C 1
ATOM 743 O O . ALA A 1 109 ? -6.252 -6.530 -1.064 1.00 98.06 109 ALA A O 1
ATOM 744 N N . GLY A 1 110 ? -4.058 -6.582 -0.601 1.00 97.38 110 GLY A N 1
ATOM 745 C CA . GLY A 1 110 ? -4.176 -7.437 0.580 1.00 97.38 110 GLY A CA 1
ATOM 746 C C . GLY A 1 110 ? -4.998 -6.769 1.682 1.00 97.38 110 GLY A C 1
ATOM 747 O O . GLY A 1 110 ? -5.944 -7.366 2.200 1.00 97.38 110 GLY A O 1
ATOM 748 N N . GLY A 1 111 ? -4.708 -5.499 1.985 1.00 95.44 111 GLY A N 1
ATOM 749 C CA . GLY A 1 111 ? -5.505 -4.692 2.911 1.00 95.44 111 GLY A CA 1
ATOM 750 C C . GLY A 1 111 ? -6.966 -4.565 2.473 1.00 95.44 111 GLY A C 1
ATOM 751 O O . GLY A 1 111 ? -7.873 -4.742 3.288 1.00 95.44 111 GLY A O 1
ATOM 752 N N . LEU A 1 112 ? -7.208 -4.325 1.183 1.00 96.56 112 LEU A N 1
ATOM 753 C CA . LEU A 1 112 ? -8.545 -4.241 0.597 1.00 96.56 112 LEU A CA 1
ATOM 754 C C . LEU A 1 112 ? -9.316 -5.552 0.789 1.00 96.56 112 LEU A C 1
ATOM 756 O O . LEU A 1 112 ? -10.456 -5.529 1.256 1.00 96.56 112 LEU A O 1
ATOM 760 N N . GLY A 1 113 ? -8.688 -6.689 0.482 1.00 96.31 113 GLY A N 1
ATOM 761 C CA . GLY A 1 113 ? -9.270 -8.019 0.663 1.00 96.31 113 GLY A CA 1
ATOM 762 C C . GLY A 1 113 ? -9.575 -8.337 2.128 1.00 96.31 113 GLY A C 1
ATOM 763 O O . GLY A 1 113 ? -10.644 -8.873 2.435 1.00 96.31 113 GLY A O 1
ATOM 764 N N . LEU A 1 114 ? -8.685 -7.947 3.047 1.00 94.31 114 LEU A N 1
ATOM 765 C CA . LEU A 1 114 ? -8.915 -8.077 4.487 1.00 94.31 114 LEU A CA 1
ATOM 766 C C . LEU A 1 114 ? -10.120 -7.253 4.929 1.00 94.31 114 LEU A C 1
ATOM 768 O O . LEU A 1 114 ? -11.039 -7.819 5.514 1.00 94.31 114 LEU A O 1
ATOM 772 N N . VAL A 1 115 ? -10.159 -5.959 4.600 1.00 94.00 115 VAL A N 1
ATOM 773 C CA . VAL A 1 115 ? -11.291 -5.074 4.920 1.00 94.00 115 VAL A CA 1
ATOM 774 C C . VAL A 1 115 ? -12.583 -5.656 4.361 1.00 94.00 115 VAL A C 1
ATOM 776 O O . VAL A 1 115 ? -13.566 -5.757 5.095 1.00 94.00 115 VAL A O 1
ATOM 779 N N . PHE A 1 116 ? -12.574 -6.089 3.098 1.00 92.38 116 PHE A N 1
ATOM 780 C CA . PHE A 1 116 ? -13.733 -6.677 2.436 1.00 92.38 116 PHE A CA 1
ATOM 781 C C . PHE A 1 116 ? -14.271 -7.898 3.190 1.00 92.38 116 PHE A C 1
ATOM 783 O O . PHE A 1 116 ? -15.487 -7.981 3.391 1.00 92.38 116 PHE A O 1
ATOM 790 N N . LYS A 1 117 ? -13.381 -8.778 3.663 1.00 92.12 117 LYS A N 1
ATOM 791 C CA . LYS A 1 117 ? -13.721 -10.011 4.385 1.00 92.12 117 LYS A CA 1
ATOM 792 C C . LYS A 1 117 ? -14.118 -9.789 5.850 1.00 92.12 117 LYS A C 1
ATOM 794 O O . LYS A 1 117 ? -15.005 -10.488 6.331 1.00 92.12 117 LYS A O 1
ATOM 799 N N . THR A 1 118 ? -13.453 -8.890 6.577 1.00 87.06 118 THR A N 1
ATOM 800 C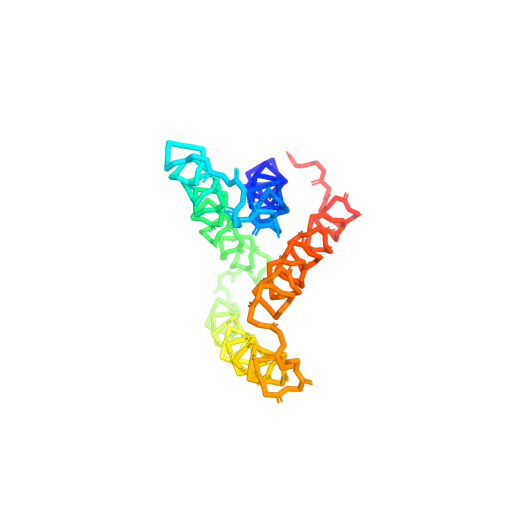 CA . THR A 1 118 ? -13.545 -8.834 8.051 1.00 87.06 118 THR A CA 1
ATOM 801 C C . THR A 1 118 ? -14.505 -7.779 8.580 1.00 87.06 118 THR A C 1
ATOM 803 O O . THR A 1 118 ? -15.167 -8.015 9.590 1.00 87.06 118 THR A O 1
ATOM 806 N N . LEU A 1 119 ? -14.619 -6.623 7.924 1.00 82.25 119 LEU A N 1
ATOM 807 C CA . LEU A 1 119 ? -15.509 -5.559 8.392 1.00 82.25 119 LEU A CA 1
ATOM 808 C C . LEU A 1 119 ? -16.941 -5.865 7.945 1.00 82.25 119 LEU A C 1
ATOM 810 O O . LEU A 1 119 ? -17.172 -6.122 6.777 1.00 82.25 119 LEU A O 1
ATOM 814 N N . ARG A 1 120 ? -17.945 -5.841 8.816 1.00 73.44 120 ARG A N 1
ATOM 815 C CA . ARG A 1 120 ? -19.342 -5.983 8.357 1.00 73.44 120 ARG A CA 1
ATOM 816 C C . ARG A 1 120 ? -19.832 -4.656 7.755 1.00 73.44 120 ARG A C 1
ATOM 818 O O . ARG A 1 120 ? -19.277 -3.612 8.106 1.00 73.44 120 ARG A O 1
ATOM 825 N N . PRO A 1 121 ? -20.806 -4.661 6.822 1.00 63.28 121 PRO A N 1
ATOM 826 C CA . PRO A 1 121 ? -21.514 -3.437 6.466 1.00 63.28 121 PRO A CA 1
ATOM 827 C C . PRO A 1 121 ? -22.170 -2.914 7.747 1.00 63.28 121 PRO A C 1
ATOM 829 O O . PRO A 1 121 ? -22.997 -3.609 8.333 1.00 63.28 121 PRO A O 1
ATOM 832 N N . GLY A 1 122 ? -21.689 -1.768 8.221 1.00 56.16 122 GLY A N 1
ATOM 833 C CA . GLY A 1 122 ? -22.321 -0.982 9.274 1.00 56.16 122 GLY A CA 1
ATOM 834 C C . GLY A 1 122 ? -23.106 0.147 8.643 1.00 56.16 122 GLY A 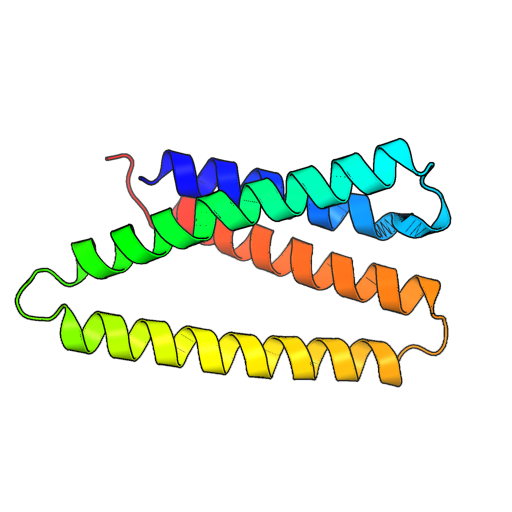C 1
ATOM 835 O O . GLY A 1 122 ? -22.641 0.627 7.580 1.00 56.16 122 GLY A O 1
#

Nearest PDB structures (foldseek):
  6exs-assembly1_A  TM=8.082E-01  e=3.787E-01  Staphylococcus hominis
  7ac6-assembly1_A  TM=7.986E-01  e=5.473E-01  Streptococcus thermophilus LMG 18311
  6eia-assembly1_A  TM=7.597E-01  e=5.473E-01  Streptococcus thermophilus
  4d2c-assembly1_A  TM=7.531E-01  e=7.504E-01  Streptococcus thermophilus LMG 18311
  6lz0-assembly1_A  TM=6.697E-01  e=5.537E+00  Homo sapiens

Organism: NCBI:txid908627

Secondary structure (DSSP, 8-state):
-HHHHHHHHHHHHHHHHHGGGGGG--HHHHHHHHHHHHHHHHHHHHHHHHHHHHHHTGGGHHHHHHHHHHHHHHHHHHHHHHHHHHHHH---HHHHHHHHHHHHHHHHHHHHHHHHHHS---

Foldseek 3Di:
DLVLQLQLLVQLLQLLLQQLQVVPDDPVSVVVSVVSNVSSVVSNVVVVLVVQQVVCDDVCNVVSVVVVVVVVVVVVVVLVVVLVCLVVVDPDPSNSSSVNSVVSSVVSVVSSVCSVPPPDDD

InterPro domains:
  IPR036259 MFS transporter superfamily [G3DSA:1.20.1250.20] (1-122)
  IPR036259 MFS transporter superfamily [SSF103473] (3-118)

pLDDT: mean 94.55, std 5.75, range [56.16, 98.38]